Protein AF-A0A1F4JNE0-F1 (afdb_monomer_lite)

Foldseek 3Di:
DDDPPPPPQLDFDFDWAAPLADIDTDGAHSVNDGDDDDPVRVVVSVVRVVVRVVVNVVSPPD

Structure (mmCIF, N/CA/C/O backbone):
data_AF-A0A1F4JNE0-F1
#
_entry.id   AF-A0A1F4JNE0-F1
#
loop_
_atom_site.group_PDB
_atom_site.id
_atom_site.type_symbol
_atom_site.label_atom_id
_atom_site.label_alt_id
_atom_site.label_comp_id
_atom_site.label_asym_id
_atom_site.label_entity_id
_atom_site.label_seq_id
_atom_site.pdbx_PDB_ins_code
_atom_site.Cartn_x
_atom_site.Cartn_y
_atom_site.Cartn_z
_atom_site.occupancy
_atom_site.B_iso_or_equiv
_atom_site.auth_seq_id
_atom_site.auth_comp_id
_atom_site.auth_asym_id
_atom_site.auth_atom_id
_atom_site.pdbx_PDB_model_num
ATOM 1 N N . MET A 1 1 ? -16.820 -15.429 -37.323 1.00 43.22 1 MET A N 1
ATOM 2 C CA . MET A 1 1 ? -16.585 -14.102 -36.715 1.00 43.22 1 MET A CA 1
ATOM 3 C C . MET A 1 1 ? -15.583 -14.310 -35.593 1.00 43.22 1 MET A C 1
ATOM 5 O O . MET A 1 1 ? -15.924 -14.943 -34.605 1.00 43.22 1 MET A O 1
ATOM 9 N N . THR A 1 2 ? -14.323 -13.940 -35.801 1.00 46.34 2 THR A N 1
ATOM 10 C CA . THR A 1 2 ? -13.244 -14.135 -34.823 1.00 46.34 2 THR A CA 1
ATOM 11 C C . THR A 1 2 ? -13.381 -13.099 -33.714 1.00 46.34 2 THR A C 1
ATOM 13 O O . THR A 1 2 ? -13.303 -11.900 -33.972 1.00 46.34 2 THR A O 1
ATOM 16 N N . GLN A 1 3 ? -13.630 -13.564 -32.492 1.00 44.28 3 GLN A N 1
ATOM 17 C CA . GLN A 1 3 ? -13.653 -12.734 -31.294 1.00 44.28 3 GLN A CA 1
ATOM 18 C C . GLN A 1 3 ? -12.236 -12.193 -31.066 1.00 44.28 3 GLN A C 1
ATOM 20 O O . GLN A 1 3 ? -11.341 -12.922 -30.651 1.00 44.28 3 GLN A O 1
ATOM 25 N N . SER A 1 4 ? -12.021 -10.924 -31.412 1.00 45.94 4 SER A N 1
ATOM 26 C CA . SER A 1 4 ? -10.787 -10.203 -31.108 1.00 45.94 4 SER A CA 1
ATOM 27 C C . SER A 1 4 ? -10.736 -9.970 -29.602 1.00 45.94 4 SER A C 1
ATOM 29 O O . SER A 1 4 ? -11.313 -9.010 -29.091 1.00 45.94 4 SER A O 1
ATOM 31 N N . THR A 1 5 ? -10.086 -10.872 -28.873 1.00 51.84 5 THR A N 1
ATOM 32 C CA . THR A 1 5 ? -9.695 -10.630 -27.487 1.00 51.84 5 THR A CA 1
ATOM 33 C C . THR A 1 5 ? -8.609 -9.563 -27.504 1.00 51.84 5 THR A C 1
ATOM 35 O O . THR A 1 5 ? -7.431 -9.866 -27.695 1.00 51.84 5 THR A O 1
ATOM 38 N N . TYR A 1 6 ? -9.006 -8.302 -27.348 1.00 45.34 6 TYR A N 1
ATOM 39 C CA . TYR A 1 6 ? -8.086 -7.241 -26.965 1.00 45.34 6 TYR A CA 1
ATOM 40 C C . TYR A 1 6 ? -7.519 -7.624 -25.597 1.00 45.34 6 TYR A C 1
ATOM 42 O O . TYR A 1 6 ? -8.141 -7.385 -24.564 1.00 45.34 6 TYR A O 1
ATOM 50 N N . LEU A 1 7 ? -6.359 -8.282 -25.589 1.00 54.19 7 LEU A N 1
ATOM 51 C CA . LEU A 1 7 ? -5.514 -8.331 -24.409 1.00 54.19 7 LEU A CA 1
ATOM 52 C C . LEU A 1 7 ? -5.137 -6.875 -24.151 1.00 54.19 7 LEU A C 1
ATOM 54 O O . LEU A 1 7 ? -4.284 -6.325 -24.848 1.00 54.19 7 LEU A O 1
ATOM 58 N N . ALA A 1 8 ? -5.840 -6.231 -23.215 1.00 56.59 8 ALA A N 1
ATOM 59 C CA . ALA A 1 8 ? -5.385 -4.969 -22.660 1.00 56.59 8 ALA A CA 1
ATOM 60 C C . ALA A 1 8 ? -3.893 -5.140 -22.334 1.00 56.59 8 ALA A C 1
ATOM 62 O O . ALA A 1 8 ? -3.522 -6.223 -21.856 1.00 56.59 8 ALA A O 1
ATOM 63 N N . PRO A 1 9 ? -3.035 -4.155 -22.656 1.00 55.78 9 PRO A N 1
ATOM 64 C CA . PRO A 1 9 ? -1.614 -4.269 -22.369 1.00 55.78 9 PRO A CA 1
ATOM 65 C C . PRO A 1 9 ? -1.479 -4.714 -20.917 1.00 55.78 9 PRO A C 1
ATOM 67 O O . PRO A 1 9 ? -2.113 -4.130 -20.034 1.00 55.78 9 PRO A O 1
ATOM 70 N N . LYS A 1 10 ? -0.755 -5.816 -20.692 1.00 67.62 10 LYS A N 1
ATOM 71 C CA . LYS A 1 10 ? -0.489 -6.294 -19.341 1.00 67.62 10 LYS A CA 1
ATOM 72 C C . LYS A 1 10 ? 0.395 -5.230 -18.709 1.00 67.62 10 LYS A C 1
ATOM 74 O O . LYS A 1 10 ? 1.576 -5.167 -19.004 1.00 67.62 10 LYS A O 1
ATOM 79 N N . GLN A 1 11 ? -0.225 -4.301 -18.004 1.00 79.19 11 GLN A N 1
ATOM 80 C CA . GLN A 1 11 ? 0.463 -3.260 -17.268 1.00 79.19 11 GLN A CA 1
ATOM 81 C C . GLN A 1 11 ? 0.654 -3.746 -15.845 1.00 79.19 11 GLN A C 1
ATOM 83 O O . GLN A 1 11 ? -0.161 -4.521 -15.332 1.00 79.19 11 GLN A O 1
ATOM 88 N N . ASP A 1 12 ? 1.714 -3.249 -15.231 1.00 85.06 12 ASP A N 1
ATOM 89 C CA . ASP A 1 12 ? 1.921 -3.337 -13.800 1.00 85.06 12 ASP A CA 1
ATOM 90 C C . ASP A 1 12 ? 0.709 -2.754 -13.072 1.00 85.06 12 ASP A C 1
ATOM 92 O O . ASP A 1 12 ? 0.158 -1.714 -13.449 1.00 85.06 12 ASP A O 1
ATOM 96 N N . ARG A 1 13 ? 0.237 -3.465 -12.050 1.00 88.69 13 ARG A N 1
ATOM 97 C CA . ARG A 1 13 ? -0.912 -3.046 -11.247 1.00 88.69 13 ARG A CA 1
ATOM 98 C C . ARG A 1 13 ? -0.575 -3.152 -9.776 1.00 88.69 13 ARG A C 1
ATOM 100 O O . ARG A 1 13 ? -0.440 -4.261 -9.259 1.00 88.69 13 ARG A O 1
ATOM 107 N N . LEU A 1 14 ? -0.536 -1.995 -9.121 1.00 94.00 14 LEU A N 1
ATOM 108 C CA . LEU A 1 14 ? -0.459 -1.864 -7.674 1.00 94.00 14 LEU A CA 1
ATOM 109 C C . LEU A 1 14 ? -1.683 -1.112 -7.159 1.00 94.00 14 LEU A C 1
ATOM 111 O O . LEU A 1 14 ? -1.879 0.064 -7.464 1.00 94.00 14 LEU A O 1
ATOM 115 N N . ASP A 1 15 ? -2.524 -1.788 -6.388 1.00 94.81 15 ASP A N 1
ATOM 116 C CA . ASP A 1 15 ? -3.730 -1.187 -5.832 1.00 94.81 15 ASP A CA 1
ATOM 117 C C . ASP A 1 15 ? -4.116 -1.823 -4.492 1.00 94.81 15 ASP A C 1
ATOM 119 O O . ASP A 1 15 ? -3.802 -2.982 -4.222 1.00 94.81 15 ASP A O 1
ATOM 123 N N . ALA A 1 16 ? -4.794 -1.053 -3.645 1.00 97.00 16 ALA A N 1
ATOM 124 C CA . ALA A 1 16 ? -5.374 -1.530 -2.401 1.00 97.00 16 ALA A CA 1
ATOM 125 C C . ALA A 1 16 ? -6.654 -0.761 -2.056 1.00 97.00 16 ALA A C 1
ATOM 127 O O . ALA A 1 16 ? -6.687 0.468 -2.125 1.00 97.00 16 ALA A O 1
ATOM 128 N N . TRP A 1 17 ? -7.701 -1.471 -1.648 1.00 97.06 17 TRP A N 1
ATOM 129 C CA . TRP A 1 17 ? -8.955 -0.860 -1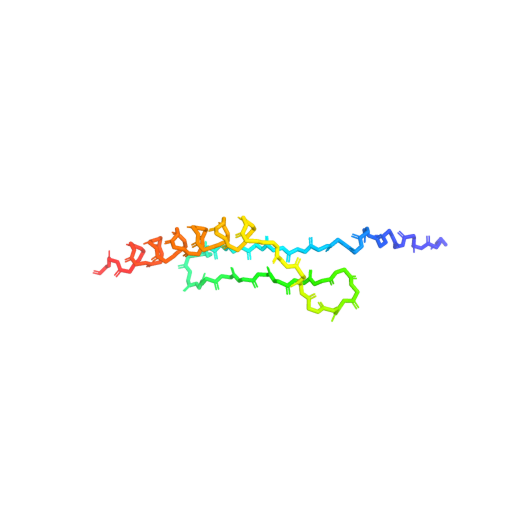.202 1.00 97.06 17 TRP A CA 1
ATOM 130 C C . TRP A 1 17 ? -9.624 -1.697 -0.111 1.00 97.06 17 TRP A C 1
ATOM 132 O O . TRP A 1 17 ? -9.335 -2.880 0.049 1.00 97.06 17 TRP A O 1
ATOM 142 N N . TYR A 1 18 ? -10.535 -1.077 0.637 1.00 96.62 18 TYR A N 1
ATOM 143 C CA . TYR A 1 18 ? -11.413 -1.767 1.578 1.00 96.62 18 TYR A CA 1
ATOM 144 C C . TYR A 1 18 ? -12.792 -1.940 0.940 1.00 96.62 18 TYR A C 1
ATOM 146 O O . TYR A 1 18 ? -13.372 -0.961 0.474 1.00 96.62 18 TYR A O 1
ATOM 154 N N . ASP A 1 19 ? -13.309 -3.168 0.889 1.00 93.69 19 ASP A N 1
ATOM 155 C CA . ASP A 1 19 ? -14.600 -3.462 0.244 1.00 93.69 19 ASP A CA 1
ATOM 156 C C . ASP A 1 19 ? -15.806 -3.413 1.200 1.00 93.69 19 ASP A C 1
ATOM 158 O O . ASP A 1 19 ? -16.942 -3.625 0.780 1.00 93.69 19 ASP A O 1
ATOM 162 N N . GLY A 1 20 ? -15.565 -3.122 2.483 1.00 91.88 20 GLY A N 1
ATOM 163 C CA . GLY A 1 20 ? -16.565 -3.202 3.549 1.00 91.88 20 GLY A CA 1
ATOM 164 C C . GLY A 1 20 ? -16.418 -4.432 4.448 1.00 91.88 20 GLY A C 1
ATOM 165 O O . GLY A 1 20 ? -17.062 -4.482 5.493 1.00 91.88 20 GLY A O 1
ATOM 166 N N . SER A 1 21 ? -15.556 -5.387 4.089 1.00 92.50 21 SER A N 1
ATOM 167 C CA . SER A 1 21 ? -15.288 -6.604 4.865 1.00 92.50 21 SER A CA 1
ATOM 168 C C . SER A 1 21 ? -13.801 -6.958 4.955 1.00 92.50 21 SER A C 1
ATOM 170 O O . SER A 1 21 ? -13.317 -7.341 6.020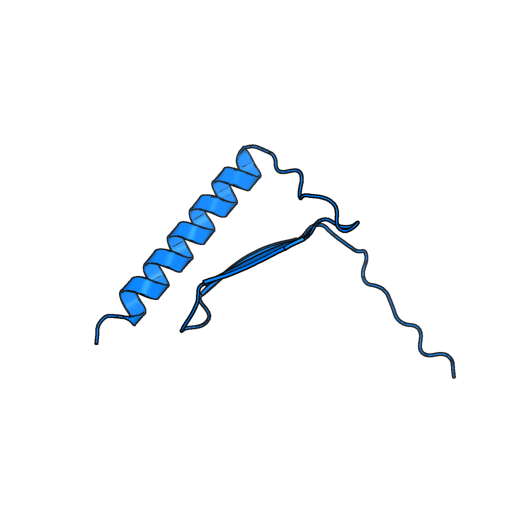 1.00 92.50 21 SER A O 1
ATOM 172 N N . VAL A 1 22 ? -13.055 -6.794 3.862 1.00 94.12 22 VAL A N 1
ATOM 173 C CA . VAL A 1 22 ? -11.638 -7.144 3.760 1.00 94.12 22 VAL A CA 1
ATOM 174 C C . VAL A 1 22 ? -10.857 -6.043 3.052 1.00 94.12 22 VAL A C 1
ATOM 176 O O . VAL A 1 22 ? -11.406 -5.220 2.315 1.00 94.12 22 VAL A O 1
ATOM 179 N N . ILE A 1 23 ? -9.544 -6.020 3.285 1.00 96.44 23 ILE A N 1
ATOM 180 C CA . ILE A 1 23 ? -8.620 -5.186 2.514 1.00 96.44 23 ILE A CA 1
ATOM 181 C C . ILE A 1 23 ? -8.159 -6.003 1.310 1.00 96.44 23 ILE A C 1
ATOM 183 O O . ILE A 1 23 ? -7.441 -6.992 1.454 1.00 96.44 23 ILE A O 1
ATOM 187 N N . CYS A 1 24 ? -8.580 -5.580 0.126 1.00 96.62 24 CYS A N 1
ATOM 188 C CA . CYS A 1 24 ? -8.176 -6.147 -1.148 1.00 96.62 24 CYS A CA 1
ATOM 189 C C . CYS A 1 24 ? -6.854 -5.520 -1.585 1.00 96.62 24 CYS A C 1
ATOM 191 O O . CYS A 1 24 ? -6.720 -4.298 -1.567 1.00 96.62 24 CYS A O 1
ATOM 193 N N . ILE A 1 25 ? -5.895 -6.352 -1.995 1.00 95.56 25 ILE A N 1
ATOM 194 C CA . ILE A 1 25 ? -4.586 -5.924 -2.498 1.00 95.56 25 ILE A CA 1
ATOM 195 C C . ILE A 1 25 ? -4.356 -6.556 -3.868 1.00 95.56 25 ILE A C 1
ATOM 197 O O . ILE A 1 25 ? -4.536 -7.761 -4.044 1.00 95.56 25 ILE A O 1
ATOM 201 N N . VAL A 1 26 ? -3.930 -5.740 -4.827 1.00 91.00 26 VAL A N 1
ATOM 202 C CA . VAL A 1 26 ? -3.506 -6.165 -6.159 1.00 91.00 26 VAL A CA 1
ATOM 203 C C . VAL A 1 26 ? -2.060 -5.732 -6.347 1.00 91.00 26 VAL A C 1
ATOM 205 O O . VAL A 1 26 ? -1.767 -4.544 -6.282 1.00 91.00 26 VAL A O 1
ATOM 208 N N . ALA A 1 27 ? -1.177 -6.698 -6.583 1.00 90.81 27 ALA A N 1
ATOM 209 C CA . ALA A 1 27 ? 0.221 -6.479 -6.937 1.00 90.81 27 ALA A CA 1
ATOM 210 C C . ALA A 1 27 ? 0.579 -7.474 -8.047 1.00 90.81 27 ALA A C 1
ATOM 212 O O . ALA A 1 27 ? 0.812 -8.652 -7.783 1.00 90.81 27 ALA A O 1
ATOM 213 N N . ILE A 1 28 ? 0.503 -7.027 -9.300 1.00 88.56 28 ILE A N 1
ATOM 214 C CA . ILE A 1 28 ? 0.687 -7.874 -10.484 1.00 88.56 28 ILE A CA 1
ATOM 215 C C . ILE A 1 28 ? 1.682 -7.191 -11.413 1.00 88.56 28 ILE A C 1
ATOM 217 O O . ILE A 1 28 ? 1.386 -6.099 -11.895 1.00 88.56 28 ILE A O 1
ATOM 221 N N . GLY A 1 29 ? 2.813 -7.846 -11.682 1.00 87.44 29 GLY A N 1
ATOM 222 C CA . GLY A 1 29 ? 3.721 -7.458 -12.758 1.00 87.44 29 GLY A CA 1
ATOM 223 C C . GLY A 1 29 ? 3.156 -7.837 -14.127 1.00 87.44 29 GLY A C 1
ATOM 224 O O . GLY A 1 29 ? 2.487 -8.868 -14.286 1.00 87.44 29 GLY A O 1
ATOM 225 N N . ALA A 1 30 ? 3.425 -7.009 -15.129 1.00 83.94 30 ALA A N 1
ATOM 226 C CA . ALA A 1 30 ? 3.003 -7.154 -16.517 1.00 83.94 30 ALA A CA 1
ATOM 227 C C . ALA A 1 30 ? 3.255 -8.556 -17.104 1.00 83.94 30 ALA A C 1
ATOM 229 O O . ALA A 1 30 ? 2.483 -9.052 -17.934 1.00 83.94 30 ALA A O 1
ATOM 230 N N . HIS A 1 31 ? 4.313 -9.237 -16.670 1.00 82.88 31 HIS A N 1
ATOM 231 C CA . HIS A 1 31 ? 4.710 -10.534 -17.204 1.00 82.88 31 HIS A CA 1
ATOM 232 C C . HIS A 1 31 ? 4.553 -11.678 -16.192 1.00 82.88 31 HIS A C 1
ATOM 234 O O . HIS A 1 31 ? 4.930 -12.811 -16.493 1.00 82.88 31 HIS A O 1
ATOM 240 N N . GLY A 1 32 ? 3.904 -11.422 -15.048 1.00 75.19 32 GLY A N 1
ATOM 241 C CA . GLY A 1 32 ? 3.822 -12.367 -13.927 1.00 75.19 32 GLY A CA 1
ATOM 242 C C . GLY A 1 32 ? 5.106 -12.424 -13.094 1.00 75.19 32 GLY A C 1
ATOM 243 O O . GLY A 1 32 ? 5.267 -13.309 -12.256 1.00 75.19 32 GLY A O 1
ATOM 244 N N . ASP A 1 33 ? 6.013 -11.493 -13.352 1.00 82.69 33 ASP A N 1
ATOM 245 C CA . ASP A 1 33 ? 7.190 -11.168 -12.572 1.00 82.69 33 ASP A CA 1
ATOM 246 C C . ASP A 1 33 ? 6.823 -10.382 -11.297 1.00 82.69 33 ASP A C 1
ATOM 248 O O . ASP A 1 33 ? 5.725 -9.816 -11.200 1.00 82.69 33 ASP A O 1
ATOM 252 N N . PRO A 1 34 ? 7.705 -10.378 -10.280 1.00 85.31 34 PRO A N 1
ATOM 253 C CA . PRO A 1 34 ? 7.559 -9.491 -9.135 1.00 85.31 34 PRO A CA 1
ATOM 254 C C . PRO A 1 34 ? 7.478 -8.035 -9.588 1.00 85.31 34 PRO A C 1
ATOM 256 O O . PRO A 1 34 ? 8.199 -7.624 -10.491 1.00 85.31 34 PRO A O 1
ATOM 259 N N . LEU A 1 35 ? 6.625 -7.259 -8.928 1.00 89.69 35 LEU A N 1
ATOM 260 C CA . LEU A 1 35 ? 6.514 -5.832 -9.188 1.00 89.69 35 LEU A CA 1
ATOM 261 C C . LEU A 1 35 ? 7.790 -5.123 -8.712 1.00 89.69 35 LEU A C 1
ATOM 263 O O . LEU A 1 35 ? 8.117 -5.204 -7.526 1.00 89.69 35 LEU A O 1
ATOM 267 N N . ASP A 1 36 ? 8.493 -4.450 -9.619 1.00 89.06 36 ASP A N 1
ATOM 268 C CA . ASP A 1 36 ? 9.640 -3.611 -9.272 1.00 89.06 36 ASP A CA 1
ATOM 269 C C . ASP A 1 36 ? 9.131 -2.220 -8.884 1.00 89.06 36 ASP A C 1
ATOM 271 O O . ASP A 1 36 ? 8.504 -1.540 -9.694 1.00 89.06 36 ASP A O 1
ATOM 275 N N . LEU A 1 37 ? 9.323 -1.839 -7.621 1.00 92.00 37 LEU A N 1
ATOM 276 C CA . LEU A 1 37 ? 8.772 -0.611 -7.053 1.00 92.00 37 LEU A CA 1
ATOM 277 C C . LEU A 1 37 ? 9.887 0.300 -6.570 1.00 92.00 37 LEU A C 1
ATOM 279 O O . LEU A 1 37 ? 10.719 -0.093 -5.749 1.00 92.00 37 LEU A O 1
ATOM 283 N N . GLY A 1 38 ? 9.843 1.552 -7.016 1.00 94.19 38 GLY A N 1
ATOM 284 C CA . GLY A 1 38 ? 10.672 2.609 -6.461 1.00 94.19 38 GLY A CA 1
ATOM 285 C C . GLY A 1 38 ? 10.226 3.015 -5.054 1.00 94.19 38 GLY A C 1
ATOM 286 O O . GLY A 1 38 ? 9.085 2.792 -4.646 1.00 94.19 38 GLY A O 1
ATOM 287 N N . GLU A 1 39 ? 11.115 3.688 -4.319 1.00 97.56 39 GLU A N 1
ATOM 288 C CA . GLU A 1 39 ? 10.857 4.157 -2.946 1.00 97.56 39 GLU A CA 1
ATOM 289 C C . GLU A 1 39 ? 9.547 4.956 -2.840 1.00 97.56 39 GLU A C 1
ATOM 291 O O . GLU A 1 39 ? 8.708 4.669 -1.990 1.00 97.56 39 GLU A O 1
ATOM 296 N N . HIS A 1 40 ? 9.315 5.888 -3.767 1.00 96.56 40 HIS A N 1
ATOM 297 C CA . HIS A 1 40 ? 8.097 6.702 -3.793 1.00 96.56 40 HIS A CA 1
ATOM 298 C C . HIS A 1 40 ? 6.817 5.890 -4.028 1.00 96.56 40 HIS A C 1
ATOM 300 O O . HIS A 1 40 ? 5.765 6.217 -3.480 1.00 96.56 40 HIS A O 1
ATOM 306 N N . GLU A 1 41 ? 6.882 4.830 -4.835 1.00 94.31 41 GLU A N 1
ATOM 307 C CA . GLU A 1 41 ? 5.726 3.968 -5.094 1.00 94.31 41 GLU A CA 1
ATOM 308 C C . GLU A 1 41 ? 5.402 3.116 -3.865 1.00 94.31 41 GLU A C 1
ATOM 310 O O . GLU A 1 41 ? 4.231 2.948 -3.517 1.00 94.31 41 GLU A O 1
ATOM 315 N N . VAL A 1 42 ? 6.436 2.646 -3.160 1.00 95.94 42 VAL A N 1
ATOM 316 C CA . VAL A 1 42 ? 6.292 1.943 -1.880 1.00 95.94 42 VAL A CA 1
ATOM 317 C C . VAL A 1 42 ? 5.665 2.858 -0.827 1.00 95.94 42 VAL A C 1
ATOM 319 O O . VAL A 1 42 ? 4.709 2.453 -0.164 1.00 95.94 42 VAL A O 1
ATOM 322 N N . GLU A 1 43 ? 6.148 4.093 -0.687 1.00 98.19 43 GLU A N 1
ATOM 323 C CA . GLU A 1 43 ? 5.596 5.076 0.255 1.00 98.19 43 GLU A CA 1
ATOM 324 C C . GLU A 1 43 ? 4.119 5.372 -0.035 1.00 98.19 43 GLU A C 1
ATOM 326 O O . GLU A 1 43 ? 3.272 5.234 0.853 1.00 98.19 43 GLU A O 1
ATOM 331 N N . ALA A 1 44 ? 3.782 5.676 -1.292 1.00 96.62 44 ALA A N 1
ATOM 332 C CA . ALA A 1 44 ? 2.403 5.927 -1.709 1.00 96.62 44 ALA A CA 1
ATOM 333 C C . ALA A 1 44 ? 1.490 4.715 -1.447 1.00 96.62 44 ALA A C 1
ATOM 335 O O . ALA A 1 44 ? 0.332 4.856 -1.036 1.00 96.62 44 ALA A O 1
ATOM 336 N N . PHE A 1 45 ? 2.006 3.500 -1.646 1.00 97.12 45 PHE A N 1
ATOM 337 C CA . PHE A 1 45 ? 1.249 2.284 -1.380 1.00 97.12 45 PHE A CA 1
ATOM 338 C C . PHE A 1 45 ? 1.023 2.047 0.117 1.00 97.12 45 PHE A C 1
ATOM 340 O O . PHE A 1 45 ? -0.079 1.668 0.523 1.00 97.12 45 PHE A O 1
ATOM 347 N N . ILE A 1 46 ? 2.016 2.340 0.961 1.00 97.75 46 ILE A N 1
ATOM 348 C CA . ILE A 1 46 ? 1.870 2.297 2.421 1.00 97.75 46 ILE A CA 1
ATOM 349 C C . ILE A 1 46 ? 0.779 3.268 2.881 1.00 97.75 46 ILE A C 1
ATOM 351 O O . ILE A 1 46 ? -0.090 2.872 3.663 1.00 97.75 46 ILE A O 1
ATOM 355 N N . GL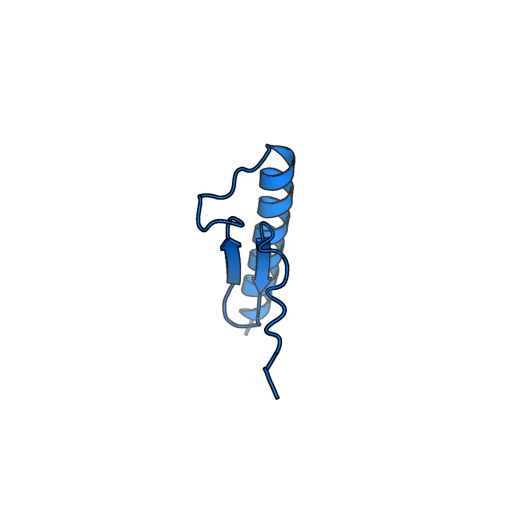U A 1 47 ? 0.766 4.509 2.391 1.00 98.06 47 GLU A N 1
ATOM 356 C CA . GLU A 1 47 ? -0.273 5.490 2.739 1.00 98.06 47 GLU A CA 1
ATOM 357 C C . GLU A 1 47 ? -1.679 4.978 2.394 1.00 98.06 47 GLU A C 1
ATOM 359 O O . GLU A 1 47 ? -2.618 5.091 3.197 1.00 98.06 47 GLU A O 1
ATOM 364 N N . LYS A 1 48 ? -1.814 4.338 1.229 1.00 97.75 48 LYS A N 1
ATOM 365 C CA . LYS A 1 48 ? -3.065 3.727 0.770 1.00 97.75 48 LYS A CA 1
ATOM 366 C C . LYS A 1 48 ? -3.501 2.558 1.653 1.00 97.75 48 LYS A C 1
ATOM 368 O O . LYS A 1 48 ? -4.666 2.490 2.054 1.00 97.75 48 LYS A O 1
ATOM 373 N N . LEU A 1 49 ? -2.579 1.672 2.028 1.00 97.94 49 LEU A N 1
ATOM 374 C CA . LEU A 1 49 ? -2.849 0.573 2.960 1.00 97.94 49 LEU A CA 1
ATOM 375 C C . LEU A 1 49 ? -3.275 1.090 4.337 1.00 97.94 49 LEU A C 1
ATOM 377 O O . LEU A 1 49 ? -4.241 0.596 4.921 1.00 97.94 49 LEU A O 1
ATOM 381 N N . GLN A 1 50 ? -2.605 2.125 4.843 1.00 98.19 50 GLN A N 1
ATOM 382 C CA . GLN A 1 50 ? -2.990 2.767 6.097 1.00 98.19 50 GLN A CA 1
ATOM 383 C C . GLN A 1 50 ? -4.400 3.368 6.015 1.00 98.19 50 GLN A C 1
ATOM 385 O O . GLN A 1 50 ? -5.160 3.270 6.981 1.00 98.19 50 GLN A O 1
ATOM 390 N N . ALA A 1 51 ? -4.786 3.947 4.874 1.00 97.25 51 ALA A N 1
ATOM 391 C CA . ALA A 1 51 ? -6.149 4.426 4.651 1.00 97.25 51 ALA A CA 1
ATOM 392 C C . ALA A 1 51 ? -7.182 3.291 4.665 1.00 97.25 51 ALA A C 1
ATOM 394 O O . ALA A 1 51 ? -8.243 3.445 5.273 1.00 97.25 51 ALA A O 1
ATOM 395 N N . CYS A 1 52 ? -6.872 2.143 4.061 1.00 97.44 52 CYS A N 1
ATOM 396 C CA . CYS A 1 52 ? -7.738 0.961 4.103 1.00 97.44 52 CYS A CA 1
ATOM 397 C C . CYS A 1 52 ? -7.900 0.432 5.537 1.00 97.44 52 CYS A C 1
ATOM 399 O O . CYS A 1 52 ? -9.009 0.129 5.970 1.00 97.44 52 CYS A O 1
ATOM 401 N N . LEU A 1 53 ? -6.809 0.393 6.310 1.00 97.12 53 LEU A N 1
ATOM 402 C CA . LEU A 1 53 ? -6.834 -0.030 7.714 1.00 97.12 53 LEU A CA 1
ATOM 403 C C . LEU A 1 53 ? -7.680 0.892 8.597 1.00 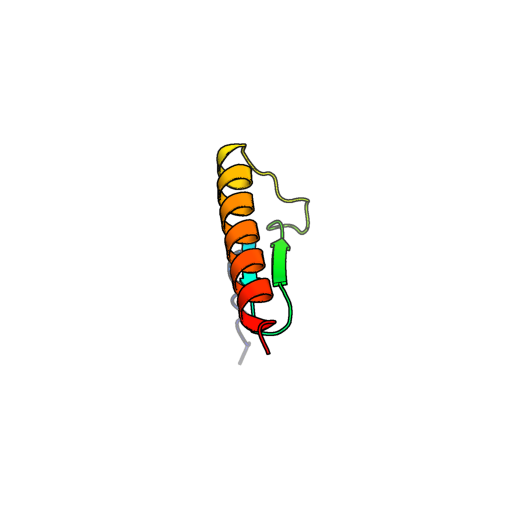97.12 53 LEU A C 1
ATOM 405 O O . LEU A 1 53 ? -8.350 0.405 9.507 1.00 97.12 53 LEU A O 1
ATOM 409 N N . ARG A 1 54 ? -7.652 2.210 8.360 1.00 97.00 54 ARG A N 1
ATOM 410 C CA . ARG A 1 54 ? -8.521 3.159 9.076 1.00 97.00 54 ARG A CA 1
ATOM 411 C C . ARG A 1 5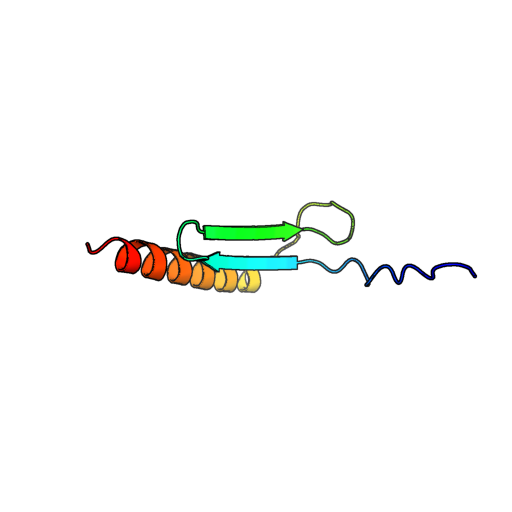4 ? -9.995 2.866 8.797 1.00 97.00 54 ARG A C 1
ATOM 413 O O . ARG A 1 54 ? -10.747 2.662 9.744 1.00 97.00 54 ARG A O 1
ATOM 420 N N . GLN A 1 55 ? -10.363 2.729 7.522 1.00 95.12 55 GLN A N 1
ATOM 421 C CA . GLN A 1 55 ? -11.736 2.419 7.105 1.00 95.12 55 GLN A CA 1
ATOM 422 C C . GLN A 1 55 ? -12.244 1.097 7.695 1.00 95.12 55 GLN A C 1
ATOM 424 O O . GLN A 1 55 ? -13.350 1.045 8.229 1.00 95.12 55 GLN A O 1
ATOM 429 N N . ALA A 1 56 ? -11.422 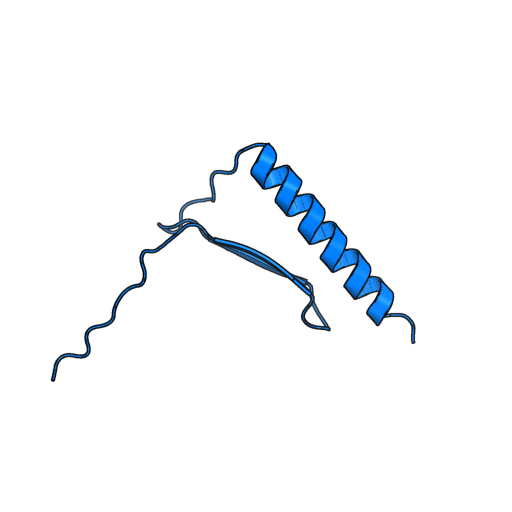0.044 7.673 1.00 94.56 56 ALA A N 1
ATOM 430 C CA . ALA A 1 56 ? -11.780 -1.248 8.255 1.00 94.56 56 ALA A CA 1
ATOM 431 C C . ALA A 1 56 ? -12.063 -1.145 9.763 1.00 94.56 56 ALA A C 1
ATOM 433 O O . ALA A 1 56 ? -13.071 -1.649 10.257 1.00 94.56 56 ALA A O 1
ATOM 434 N N . LYS A 1 57 ? -11.208 -0.431 10.503 1.00 94.00 57 LYS A N 1
ATOM 435 C CA . LYS A 1 57 ? -11.381 -0.225 11.950 1.00 94.00 57 LYS A CA 1
ATOM 436 C C . LYS A 1 57 ? -12.613 0.615 12.278 1.00 94.00 57 LYS A C 1
ATOM 438 O O . LYS A 1 57 ? -13.291 0.338 13.262 1.00 94.00 57 LYS A O 1
ATOM 443 N N . GLU A 1 58 ? -12.907 1.626 11.469 1.00 88.19 58 GLU A N 1
ATOM 444 C CA . GLU A 1 58 ? -14.089 2.476 11.635 1.00 88.19 58 GLU A CA 1
ATOM 445 C C . GLU A 1 58 ? -15.385 1.709 11.348 1.00 88.19 58 GLU A C 1
ATOM 447 O O . GLU A 1 58 ? -16.339 1.830 12.114 1.00 88.19 58 GLU A O 1
ATOM 452 N N . GLY A 1 59 ? -15.390 0.843 10.331 1.00 69.38 59 GLY A N 1
ATOM 453 C CA . GLY A 1 59 ? -16.512 -0.049 10.021 1.00 69.38 59 GLY A CA 1
ATOM 454 C C . GLY A 1 59 ? -16.773 -1.142 11.066 1.00 69.38 59 GLY A C 1
ATOM 455 O O . GLY A 1 59 ? -17.831 -1.758 11.032 1.00 69.38 59 GLY A O 1
ATOM 456 N N . THR A 1 60 ? -15.849 -1.364 12.011 1.00 58.19 60 THR A N 1
ATOM 457 C CA . THR A 1 60 ? -16.003 -2.350 13.102 1.00 58.19 60 THR A CA 1
ATOM 458 C C . THR A 1 60 ? -16.569 -1.729 14.394 1.00 58.19 60 THR A C 1
ATOM 460 O O . THR A 1 60 ? -16.733 -2.426 15.392 1.00 58.19 60 THR A O 1
ATOM 463 N N . LYS A 1 61 ? -16.866 -0.419 14.425 1.00 55.16 61 LYS A N 1
ATOM 464 C CA . LYS A 1 61 ? -17.578 0.215 15.552 1.00 55.16 61 LYS A CA 1
ATOM 465 C C . LYS A 1 61 ? -19.084 -0.068 15.460 1.00 55.16 61 LYS A C 1
ATOM 467 O O . LYS A 1 61 ? -19.869 0.798 15.082 1.00 55.16 61 LYS A O 1
ATOM 472 N N . THR A 1 62 ? -19.470 -1.276 15.840 1.00 46.03 62 THR A N 1
ATOM 473 C CA . THR A 1 62 ? -20.839 -1.668 16.221 1.00 46.03 62 THR A CA 1
ATOM 474 C C . THR A 1 62 ? -20.776 -2.351 17.570 1.00 46.03 62 THR A C 1
ATOM 476 O O . THR A 1 62 ? -21.632 -2.037 18.420 1.00 46.03 62 THR A O 1
#

Radius of gyration: 16.02 Å; chains: 1; bounding box: 32×21×53 Å

Sequence (62 aa):
MTQSTYLAPKQDRLDAWYDGSVICIVAIGAHGDPLDLGEHEVEAFIEKLQACLRQAKEGTKT

Secondary structure (DSSP, 8-state):
------------EEEEEE-SSSEEEEEE-TTSSPP---HHHHHHHHHHHHHHHHHHHHHT--

pLDDT: mean 83.75, std 17.79, range [43.22, 98.19]